Protein AF-A0A7V3BGQ1-F1 (afdb_monomer_lite)

Structure (mmCIF, N/CA/C/O backbone):
data_AF-A0A7V3BGQ1-F1
#
_entry.id   AF-A0A7V3BGQ1-F1
#
loop_
_atom_site.group_PDB
_atom_site.id
_atom_site.type_symbol
_atom_site.label_atom_id
_atom_site.label_alt_id
_atom_site.label_comp_id
_atom_site.label_asym_id
_atom_site.label_entity_id
_atom_site.label_seq_id
_atom_site.pdbx_PDB_ins_code
_atom_site.Cartn_x
_atom_site.Cartn_y
_atom_site.Cartn_z
_atom_site.occupancy
_atom_site.B_iso_or_equiv
_atom_site.auth_seq_id
_atom_site.auth_comp_id
_atom_site.auth_asym_id
_atom_site.auth_atom_id
_atom_site.pdbx_PDB_model_num
ATOM 1 N N . MET A 1 1 ? -27.292 14.056 15.183 1.00 64.62 1 MET A N 1
ATOM 2 C CA . MET A 1 1 ? -25.896 14.485 14.924 1.00 64.62 1 MET A CA 1
ATOM 3 C C . MET A 1 1 ? -25.917 15.683 13.982 1.00 64.62 1 MET A C 1
ATOM 5 O O . MET A 1 1 ? -26.607 15.607 12.972 1.00 64.62 1 MET A O 1
ATOM 9 N N . ARG A 1 2 ? -25.240 16.796 14.308 1.00 82.31 2 ARG A N 1
ATOM 10 C CA . ARG A 1 2 ? -25.144 17.957 13.398 1.00 82.31 2 ARG A CA 1
ATOM 11 C C . ARG A 1 2 ? -24.246 17.603 12.208 1.00 82.31 2 ARG A C 1
ATOM 13 O O . ARG A 1 2 ? -23.202 16.988 12.407 1.00 82.31 2 ARG A O 1
ATOM 20 N N . ARG A 1 3 ? -24.653 17.975 10.988 1.00 87.06 3 ARG A N 1
ATOM 21 C CA . ARG A 1 3 ? -23.805 17.827 9.794 1.00 87.06 3 ARG A CA 1
ATOM 22 C C . ARG A 1 3 ? -22.601 18.773 9.908 1.00 87.06 3 ARG A C 1
ATOM 24 O O . ARG A 1 3 ? -22.791 19.904 10.361 1.00 87.06 3 ARG A O 1
ATOM 31 N N . PRO A 1 4 ? -21.389 18.336 9.527 1.00 86.06 4 PRO A N 1
ATOM 32 C CA . PRO A 1 4 ? -20.223 19.208 9.540 1.00 86.06 4 PRO A CA 1
ATOM 33 C C . PRO A 1 4 ? -20.407 20.355 8.542 1.00 86.06 4 PRO A C 1
ATOM 35 O O . PRO A 1 4 ? -20.991 20.184 7.472 1.00 86.06 4 PRO A O 1
ATOM 38 N N . THR A 1 5 ? -19.907 21.535 8.896 1.00 94.88 5 THR A N 1
ATOM 39 C CA . THR A 1 5 ? -19.875 22.692 7.995 1.00 94.88 5 THR A CA 1
ATOM 40 C C . THR A 1 5 ? -18.768 22.528 6.953 1.00 94.88 5 THR A C 1
ATOM 42 O O . THR A 1 5 ? -17.781 21.833 7.191 1.00 94.88 5 THR A O 1
ATOM 45 N N . TRP A 1 6 ? -18.875 23.216 5.812 1.00 91.94 6 TRP A N 1
ATOM 46 C CA . TRP A 1 6 ? -17.831 23.204 4.777 1.00 91.94 6 TRP A CA 1
ATOM 47 C C . TRP A 1 6 ? -16.443 23.564 5.329 1.00 91.94 6 TRP A C 1
ATOM 49 O O . TRP A 1 6 ? -15.466 22.874 5.056 1.00 91.94 6 TRP A O 1
ATOM 59 N N . LYS A 1 7 ? -16.369 24.585 6.195 1.00 92.19 7 LYS A N 1
ATOM 60 C CA . LYS A 1 7 ? -15.123 24.990 6.865 1.00 92.19 7 LYS A CA 1
ATOM 61 C C . LYS A 1 7 ? -14.509 23.847 7.677 1.00 92.19 7 LYS A C 1
ATOM 63 O O . LYS A 1 7 ? -13.302 23.645 7.624 1.00 92.19 7 LYS A O 1
ATOM 68 N N . GLN A 1 8 ? -15.334 23.085 8.397 1.00 89.44 8 GLN A N 1
ATOM 69 C CA . GLN A 1 8 ? -14.874 21.927 9.169 1.00 89.44 8 GLN A CA 1
ATOM 70 C C . GLN A 1 8 ? -14.361 20.806 8.262 1.00 89.44 8 GLN A C 1
ATOM 72 O O . GLN A 1 8 ? -13.340 20.198 8.578 1.00 89.44 8 GLN A O 1
ATOM 77 N N . ILE A 1 9 ? -15.032 20.549 7.134 1.00 85.06 9 ILE A N 1
ATOM 78 C CA . ILE A 1 9 ? -14.599 19.544 6.152 1.00 85.06 9 ILE A CA 1
ATOM 79 C C . ILE A 1 9 ? -13.232 19.926 5.580 1.00 85.06 9 ILE A C 1
ATOM 81 O O . ILE A 1 9 ? -12.301 19.128 5.654 1.00 85.06 9 ILE A O 1
ATOM 85 N N . VAL A 1 10 ? -13.090 21.158 5.083 1.00 90.06 10 VAL A N 1
ATOM 86 C CA . VAL A 1 10 ? -11.833 21.657 4.504 1.00 90.06 10 VAL A CA 1
ATOM 87 C C . VAL A 1 10 ? -10.698 21.601 5.523 1.00 90.06 10 VAL A C 1
ATOM 89 O O . VAL A 1 10 ? -9.634 21.074 5.212 1.00 90.06 10 VAL A O 1
ATOM 92 N N . LEU A 1 11 ? -10.929 22.074 6.752 1.00 91.00 11 LEU A N 1
ATOM 93 C CA . LEU A 1 11 ? -9.916 22.035 7.807 1.00 91.00 11 LEU A CA 1
ATOM 94 C C . LEU A 1 11 ? -9.496 20.597 8.136 1.00 91.00 11 LEU A C 1
ATOM 96 O O . LEU A 1 11 ? -8.308 20.322 8.255 1.00 91.00 11 LEU A O 1
ATOM 100 N N . THR A 1 12 ? -10.453 19.671 8.219 1.00 84.19 12 THR A N 1
ATOM 101 C CA . THR A 1 12 ? -10.162 18.256 8.494 1.00 84.19 12 THR A CA 1
ATOM 102 C C . THR A 1 12 ? -9.307 17.640 7.390 1.00 84.19 12 THR A C 1
ATOM 104 O O . THR A 1 12 ? -8.312 16.984 7.687 1.00 84.19 12 THR A O 1
ATOM 107 N N . LEU A 1 13 ? -9.663 17.870 6.122 1.00 85.50 13 LEU A N 1
ATOM 108 C CA . LEU A 1 13 ? -8.897 17.366 4.980 1.00 85.50 13 LEU A CA 1
ATOM 109 C C . LEU A 1 13 ? -7.487 17.965 4.942 1.00 85.50 13 LEU A C 1
ATOM 111 O O . LEU A 1 13 ? -6.521 17.228 4.759 1.00 85.50 13 LEU A O 1
ATOM 115 N N . ALA A 1 14 ? -7.358 19.271 5.187 1.00 89.38 14 ALA A N 1
ATOM 116 C CA . ALA A 1 14 ? -6.067 19.948 5.246 1.00 89.38 14 ALA A CA 1
ATOM 117 C C . ALA A 1 14 ? -5.183 19.394 6.373 1.00 89.38 14 ALA A C 1
ATOM 119 O O . ALA A 1 14 ? -4.006 19.120 6.151 1.00 89.38 14 ALA A O 1
ATOM 120 N N . SER A 1 15 ? -5.744 19.167 7.565 1.00 87.44 15 SER A N 1
ATOM 121 C CA . SER A 1 15 ? -5.011 18.566 8.683 1.00 87.44 15 SER A CA 1
ATOM 122 C C . SER A 1 15 ? -4.587 17.128 8.389 1.00 87.44 15 SER A C 1
ATOM 124 O O . SER A 1 15 ? -3.438 16.778 8.641 1.00 87.44 15 SER A O 1
ATOM 126 N N . VAL A 1 16 ? -5.474 16.301 7.824 1.00 88.62 16 VAL A N 1
ATOM 127 C CA . VAL A 1 16 ? -5.157 14.919 7.419 1.00 88.62 16 VAL A CA 1
ATOM 128 C C . VAL A 1 16 ? -4.013 14.900 6.411 1.00 88.62 16 VAL A C 1
ATOM 130 O O . VAL A 1 16 ? -3.054 14.152 6.586 1.00 88.62 16 VAL A O 1
ATOM 133 N N . PHE A 1 17 ? -4.084 15.756 5.394 1.00 89.31 17 PHE A N 1
ATOM 134 C CA . PHE A 1 17 ? -3.049 15.850 4.376 1.00 89.31 17 PHE A CA 1
ATOM 135 C C . PHE A 1 17 ? -1.714 16.341 4.952 1.00 89.31 17 PHE A C 1
ATOM 137 O O . PHE A 1 17 ? -0.679 15.739 4.685 1.00 89.31 17 PHE A O 1
ATOM 144 N N . ALA A 1 18 ? -1.727 17.372 5.802 1.00 92.06 18 ALA A N 1
ATOM 145 C CA . ALA A 1 18 ? -0.521 17.868 6.464 1.00 92.06 18 ALA A CA 1
ATOM 146 C C . ALA A 1 18 ? 0.143 16.792 7.340 1.00 92.06 18 ALA A C 1
ATOM 148 O O . ALA A 1 18 ? 1.357 16.610 7.281 1.00 92.06 18 ALA A O 1
ATOM 149 N N . ILE A 1 19 ? -0.649 16.033 8.106 1.00 91.00 19 ILE A N 1
ATOM 150 C CA . ILE A 1 19 ? -0.152 14.896 8.893 1.00 91.00 19 ILE A CA 1
ATOM 151 C C . ILE A 1 19 ? 0.472 13.843 7.972 1.00 91.00 19 ILE A C 1
ATOM 153 O O . ILE A 1 19 ? 1.576 13.377 8.246 1.00 91.00 19 ILE A O 1
ATOM 157 N N . ALA A 1 20 ? -0.198 13.492 6.871 1.00 91.00 20 ALA A N 1
ATOM 158 C CA . ALA A 1 20 ? 0.319 12.521 5.915 1.00 91.00 20 ALA A CA 1
ATOM 159 C C . ALA A 1 20 ? 1.654 12.975 5.302 1.00 91.00 20 ALA A C 1
ATOM 161 O O . ALA A 1 20 ? 2.576 12.170 5.219 1.00 91.00 20 ALA A O 1
ATOM 162 N N . LEU A 1 21 ? 1.798 14.259 4.954 1.00 92.00 21 LEU A N 1
ATOM 163 C CA . LEU A 1 21 ? 3.055 14.825 4.456 1.00 92.00 21 LEU A CA 1
ATOM 164 C C . LEU A 1 21 ? 4.187 14.740 5.486 1.00 92.00 21 LEU A C 1
ATOM 166 O O . LEU A 1 21 ? 5.292 14.325 5.139 1.00 92.00 21 LEU A O 1
ATOM 170 N N . LEU A 1 22 ? 3.921 15.100 6.745 1.00 94.00 22 LEU A N 1
ATOM 171 C CA . LEU A 1 22 ? 4.922 15.033 7.815 1.00 94.00 22 LEU A CA 1
ATOM 172 C C . LEU A 1 22 ? 5.367 13.591 8.082 1.00 94.00 22 LEU A C 1
ATOM 174 O O . LEU A 1 22 ? 6.562 13.325 8.204 1.00 94.00 22 LEU A O 1
ATOM 178 N N . LEU A 1 23 ? 4.418 12.651 8.129 1.00 88.88 23 LEU A N 1
ATOM 179 C CA . LEU A 1 23 ? 4.714 11.226 8.275 1.00 88.88 23 LEU A CA 1
ATOM 180 C C . LEU A 1 23 ? 5.509 10.696 7.085 1.00 88.88 23 LEU A C 1
ATOM 182 O O . LEU A 1 23 ? 6.484 9.976 7.277 1.00 88.88 23 LEU A O 1
ATOM 186 N N . ASN A 1 24 ? 5.121 11.078 5.869 1.00 92.75 24 ASN A N 1
ATOM 187 C CA . ASN A 1 24 ? 5.818 10.686 4.656 1.00 92.75 24 ASN A CA 1
ATOM 188 C C . ASN A 1 24 ? 7.274 11.150 4.689 1.00 92.75 24 ASN A C 1
ATOM 190 O O . ASN A 1 24 ? 8.185 10.355 4.485 1.00 92.75 24 ASN A O 1
ATOM 194 N N . TRP A 1 25 ? 7.496 12.421 5.027 1.00 92.94 25 TRP A N 1
ATOM 195 C CA . TRP A 1 25 ? 8.833 12.983 5.173 1.00 92.94 25 TRP A CA 1
ATOM 196 C C . TRP A 1 25 ? 9.663 12.231 6.224 1.00 92.94 25 TRP A C 1
ATOM 198 O O . TRP A 1 25 ? 10.798 11.848 5.944 1.00 92.94 25 TRP A O 1
ATOM 208 N N . ALA A 1 26 ? 9.085 11.946 7.395 1.00 91.25 26 ALA A N 1
ATOM 209 C CA . ALA A 1 26 ? 9.763 11.198 8.453 1.00 91.25 26 ALA A CA 1
ATOM 210 C C . ALA A 1 26 ? 10.129 9.766 8.024 1.00 91.25 26 ALA A C 1
ATOM 212 O O . ALA A 1 26 ? 11.235 9.307 8.298 1.00 91.25 26 ALA A O 1
ATOM 213 N N . ILE A 1 27 ? 9.230 9.068 7.323 1.00 86.62 27 ILE A N 1
ATOM 214 C CA . ILE A 1 27 ? 9.472 7.714 6.806 1.00 86.62 27 ILE A CA 1
ATOM 215 C C . ILE A 1 27 ? 10.575 7.732 5.745 1.00 86.62 27 ILE A C 1
ATOM 217 O O . ILE A 1 27 ? 11.516 6.947 5.823 1.00 86.62 27 ILE A O 1
ATOM 221 N N . LEU A 1 28 ? 10.507 8.645 4.775 1.00 88.88 28 LEU A N 1
ATOM 222 C CA . LEU A 1 28 ? 11.537 8.762 3.741 1.00 88.88 28 LEU A CA 1
ATOM 223 C C . LEU A 1 28 ? 12.912 9.048 4.352 1.00 88.88 28 LEU A C 1
ATOM 225 O O . LEU A 1 28 ? 13.892 8.420 3.954 1.00 88.88 28 LEU A O 1
ATOM 229 N N . ALA A 1 29 ? 12.973 9.932 5.353 1.00 90.06 29 ALA A N 1
ATOM 230 C CA . ALA A 1 29 ? 14.196 10.214 6.097 1.00 90.06 29 ALA A CA 1
ATOM 231 C C . ALA A 1 29 ? 14.714 8.972 6.842 1.00 90.06 29 ALA A C 1
ATOM 233 O O . ALA A 1 29 ? 15.898 8.655 6.736 1.00 90.06 29 ALA A O 1
ATOM 234 N N . LEU A 1 30 ? 13.833 8.235 7.531 1.00 88.44 30 LEU A N 1
ATOM 235 C CA . LEU A 1 30 ? 14.174 7.007 8.259 1.00 88.44 30 LEU A CA 1
ATOM 236 C C . LEU A 1 30 ? 14.793 5.934 7.348 1.00 88.44 30 LEU A C 1
ATOM 238 O O . LEU A 1 30 ? 15.720 5.244 7.760 1.00 88.44 30 LEU A O 1
ATOM 242 N N . PHE A 1 31 ? 14.305 5.810 6.112 1.00 87.19 31 PHE A N 1
ATOM 243 C CA . PHE A 1 31 ? 14.783 4.824 5.135 1.00 87.19 31 PHE A CA 1
ATOM 244 C C . PHE A 1 31 ? 15.798 5.382 4.124 1.00 87.19 31 PHE A C 1
ATOM 246 O O . PHE A 1 31 ? 16.154 4.691 3.168 1.00 87.19 31 PHE A O 1
ATOM 253 N N . GLY A 1 32 ? 16.255 6.628 4.297 1.00 89.25 32 GLY A N 1
ATOM 254 C CA . GLY A 1 32 ? 17.221 7.273 3.402 1.00 89.25 32 GLY A CA 1
ATOM 255 C C . GLY A 1 32 ? 16.746 7.432 1.949 1.00 89.25 32 GLY A C 1
ATOM 256 O O . GLY A 1 32 ? 17.576 7.541 1.045 1.00 89.25 32 GLY A O 1
ATOM 257 N N . GLN A 1 33 ? 15.433 7.433 1.701 1.00 86.31 33 GLN A N 1
ATOM 258 C CA . GLN A 1 33 ? 14.855 7.543 0.360 1.00 86.31 33 GLN A CA 1
ATOM 259 C C . GLN A 1 33 ? 14.788 8.998 -0.103 1.00 86.31 33 GLN A C 1
ATOM 261 O O . GLN A 1 33 ? 14.303 9.871 0.613 1.00 86.31 33 GLN A O 1
ATOM 266 N N . LYS A 1 34 ? 15.242 9.252 -1.334 1.00 87.56 34 LYS A N 1
ATOM 267 C CA . LYS A 1 34 ? 15.299 10.606 -1.920 1.00 87.56 34 LYS A CA 1
ATOM 268 C C . LYS A 1 34 ? 14.520 10.759 -3.228 1.00 87.56 34 LYS A C 1
ATOM 270 O O . LYS A 1 34 ? 14.471 11.854 -3.774 1.00 87.56 34 LYS A O 1
ATOM 275 N N . SER A 1 35 ? 13.944 9.676 -3.751 1.00 89.94 35 SER A N 1
ATOM 276 C CA . SER A 1 35 ? 13.204 9.706 -5.017 1.00 89.94 35 SER A CA 1
ATOM 277 C C . SER A 1 35 ? 11.826 10.352 -4.837 1.00 89.94 35 SER A C 1
ATOM 279 O O . SER A 1 35 ? 11.112 10.052 -3.876 1.00 89.94 35 SER A O 1
ATOM 281 N N . ALA A 1 36 ? 11.452 11.220 -5.781 1.00 90.81 36 ALA A N 1
ATOM 282 C CA . ALA A 1 36 ? 10.119 11.811 -5.840 1.00 90.81 36 ALA A CA 1
ATOM 283 C C . ALA A 1 36 ? 9.043 10.732 -6.040 1.00 90.81 36 ALA A C 1
ATOM 285 O O . ALA A 1 36 ? 8.047 10.739 -5.321 1.00 90.81 36 ALA A O 1
ATOM 286 N N . ASP A 1 37 ? 9.289 9.750 -6.913 1.00 90.19 37 ASP A N 1
ATOM 287 C CA . ASP A 1 37 ? 8.368 8.629 -7.138 1.00 90.19 37 ASP A CA 1
ATOM 288 C C . ASP A 1 37 ? 8.139 7.855 -5.844 1.00 90.19 37 ASP A C 1
ATOM 290 O O . ASP A 1 37 ? 7.000 7.583 -5.464 1.00 90.19 37 ASP A O 1
ATOM 294 N N . ARG A 1 38 ? 9.214 7.582 -5.095 1.00 91.06 38 ARG A N 1
ATOM 295 C CA . ARG A 1 38 ? 9.113 6.934 -3.781 1.00 91.06 38 ARG A CA 1
ATOM 296 C C . ARG A 1 38 ? 8.249 7.730 -2.822 1.00 91.06 38 ARG A C 1
ATOM 298 O O . ARG A 1 38 ? 7.398 7.141 -2.165 1.00 91.06 38 ARG A O 1
ATOM 305 N N . ALA A 1 39 ? 8.452 9.044 -2.768 1.00 93.25 39 ALA A N 1
ATOM 306 C CA . ALA A 1 39 ? 7.681 9.925 -1.906 1.00 93.25 39 ALA A CA 1
ATOM 307 C C . ALA A 1 39 ? 6.188 9.925 -2.249 1.00 93.25 39 ALA A C 1
ATOM 309 O O . ALA A 1 39 ? 5.360 9.990 -1.339 1.00 93.25 39 ALA A O 1
ATOM 310 N N . VAL A 1 40 ? 5.839 9.844 -3.534 1.00 95.12 40 VAL A N 1
ATOM 311 C CA . VAL A 1 40 ? 4.445 9.783 -3.982 1.00 95.12 40 VAL A CA 1
ATOM 312 C C . VAL A 1 40 ? 3.806 8.451 -3.593 1.00 95.12 40 VAL A C 1
ATOM 314 O O . VAL A 1 40 ? 2.742 8.456 -2.975 1.00 95.12 40 VAL A O 1
ATOM 317 N N . HIS A 1 41 ? 4.473 7.324 -3.854 1.00 95.44 41 HIS A N 1
ATOM 318 C CA . HIS A 1 41 ? 3.959 5.996 -3.504 1.00 95.44 41 HIS A CA 1
ATOM 319 C C . HIS A 1 41 ? 3.728 5.849 -1.996 1.00 95.44 41 HIS A C 1
ATOM 321 O O . HIS A 1 41 ? 2.664 5.396 -1.568 1.00 95.44 41 HIS A O 1
ATOM 327 N N . SER A 1 42 ? 4.683 6.283 -1.168 1.00 95.19 42 SER A N 1
ATOM 328 C CA . SER A 1 42 ? 4.529 6.222 0.286 1.00 95.19 42 SER A CA 1
ATOM 329 C C . SER A 1 42 ? 3.445 7.176 0.798 1.00 95.19 42 SER A C 1
ATOM 331 O O . SER A 1 42 ? 2.674 6.794 1.679 1.00 95.19 42 SER A O 1
ATOM 333 N N . LEU A 1 43 ? 3.303 8.372 0.213 1.00 96.44 43 LEU A N 1
ATOM 334 C CA . LEU A 1 43 ? 2.209 9.289 0.549 1.00 96.44 43 LEU A CA 1
ATOM 335 C C . LEU A 1 43 ? 0.841 8.682 0.217 1.00 96.44 43 LEU A C 1
ATOM 337 O O . LEU A 1 43 ? -0.072 8.754 1.043 1.00 96.44 43 LEU A O 1
ATOM 341 N N . MET A 1 44 ? 0.704 8.057 -0.956 1.00 96.88 44 MET A N 1
ATOM 342 C CA . MET A 1 44 ? -0.525 7.365 -1.350 1.00 96.88 44 MET A CA 1
ATOM 343 C C . MET A 1 44 ? -0.855 6.227 -0.387 1.00 96.88 44 MET A C 1
ATOM 345 O O . MET A 1 44 ? -1.996 6.135 0.067 1.00 96.88 44 MET A O 1
ATOM 349 N N . GLY A 1 45 ? 0.140 5.432 0.015 1.00 97.38 45 GLY A N 1
ATOM 350 C CA . GLY A 1 45 ? -0.032 4.399 1.035 1.00 97.38 45 GLY A CA 1
ATOM 351 C C . GLY A 1 45 ? -0.541 4.952 2.366 1.00 97.38 45 GLY A C 1
ATOM 352 O O . GLY A 1 45 ? -1.509 4.429 2.917 1.00 97.38 45 GLY A O 1
ATOM 353 N N . ILE A 1 46 ? 0.036 6.053 2.861 1.00 97.12 46 ILE A N 1
ATOM 354 C CA . ILE A 1 46 ? -0.395 6.692 4.118 1.00 97.12 46 ILE A CA 1
ATOM 355 C C . ILE A 1 46 ? -1.839 7.189 4.015 1.00 97.12 46 ILE A C 1
ATOM 357 O O . ILE A 1 46 ? -2.654 6.883 4.889 1.00 97.12 46 ILE A O 1
ATOM 361 N N . LEU A 1 47 ? -2.179 7.927 2.954 1.00 96.88 47 LEU A N 1
ATOM 362 C CA . LEU A 1 47 ? -3.535 8.449 2.747 1.00 96.88 47 LEU A CA 1
ATOM 363 C C . LEU A 1 47 ? -4.559 7.313 2.650 1.00 96.88 47 LEU A C 1
ATOM 365 O O . LEU A 1 47 ? -5.622 7.368 3.275 1.00 96.88 47 LEU A O 1
ATOM 369 N N . MET A 1 48 ? -4.217 6.255 1.917 1.00 96.94 48 MET A N 1
ATOM 370 C CA . MET A 1 48 ? -5.070 5.088 1.753 1.00 96.94 48 MET A CA 1
ATOM 371 C C . MET A 1 48 ? -5.226 4.304 3.059 1.00 96.94 48 MET A C 1
ATOM 373 O O . MET A 1 48 ? -6.335 3.876 3.372 1.00 96.94 48 MET A O 1
ATOM 377 N N . LEU A 1 49 ? -4.176 4.192 3.880 1.00 96.69 49 LEU A N 1
ATOM 378 C CA . LEU A 1 49 ? -4.243 3.582 5.211 1.00 96.69 49 LEU A CA 1
ATOM 379 C C . LEU A 1 49 ? -5.129 4.385 6.165 1.00 96.69 49 LEU A C 1
ATOM 381 O O . LEU A 1 49 ? -5.959 3.804 6.867 1.00 96.69 49 LEU A O 1
ATOM 385 N N . MET A 1 50 ? -5.007 5.715 6.169 1.00 94.88 50 MET A N 1
ATOM 386 C CA . MET A 1 50 ? -5.884 6.585 6.959 1.00 94.88 50 MET A CA 1
ATOM 387 C C . MET A 1 50 ? -7.352 6.400 6.553 1.00 94.88 50 MET A C 1
ATOM 389 O O . MET A 1 50 ? -8.211 6.218 7.420 1.00 94.88 50 MET A O 1
ATOM 393 N N . GLY A 1 51 ? -7.638 6.378 5.246 1.00 93.56 51 GLY A N 1
ATOM 394 C CA . GLY A 1 51 ? -8.977 6.112 4.716 1.00 93.56 51 GLY A CA 1
ATOM 395 C C . GLY A 1 51 ? -9.492 4.719 5.084 1.00 93.56 51 GLY A C 1
ATOM 396 O O . GLY A 1 51 ? -10.614 4.575 5.569 1.00 93.56 51 GLY A O 1
ATOM 397 N N . TYR A 1 52 ? -8.652 3.697 4.939 1.00 93.56 52 TYR A N 1
ATOM 398 C CA . TYR A 1 52 ? -8.983 2.315 5.273 1.00 93.56 52 TYR A CA 1
ATOM 399 C C . TYR A 1 52 ? -9.355 2.157 6.755 1.00 93.56 52 TYR A C 1
ATOM 401 O O . TYR A 1 52 ? -10.389 1.578 7.091 1.00 93.56 52 TYR A O 1
ATOM 409 N N . ILE A 1 53 ? -8.563 2.731 7.663 1.00 91.31 53 ILE A N 1
ATOM 410 C CA . ILE A 1 53 ? -8.839 2.686 9.106 1.00 91.31 53 ILE A CA 1
ATOM 411 C C . ILE A 1 53 ? -10.118 3.448 9.449 1.00 91.31 53 ILE A C 1
ATOM 413 O O . ILE A 1 53 ? -10.924 2.976 10.260 1.00 91.31 53 ILE A O 1
ATOM 417 N N . TYR A 1 54 ? -10.320 4.613 8.829 1.00 89.50 54 TYR A N 1
ATOM 418 C CA . TYR A 1 54 ? -11.519 5.419 9.025 1.00 89.50 54 TYR A CA 1
ATOM 419 C C . TYR A 1 54 ? -12.795 4.648 8.660 1.00 89.50 54 TYR A C 1
ATOM 421 O O . TYR A 1 54 ? -13.765 4.691 9.421 1.00 89.50 54 TYR A O 1
ATOM 429 N N . LEU A 1 55 ? -12.776 3.920 7.539 1.00 88.88 55 LEU A N 1
ATOM 430 C CA . LEU A 1 55 ? -13.931 3.180 7.029 1.00 88.88 55 LEU A CA 1
ATOM 431 C C . LEU A 1 55 ? -14.163 1.846 7.751 1.00 88.88 55 LEU A C 1
ATOM 433 O O . LEU A 1 55 ? -15.311 1.503 8.037 1.00 88.88 55 LEU A O 1
ATOM 437 N N . PHE A 1 56 ? -13.099 1.097 8.052 1.00 83.25 56 PHE A N 1
ATOM 438 C CA . PHE A 1 56 ? -13.222 -0.323 8.400 1.00 83.25 56 PHE A CA 1
ATOM 439 C C . PHE A 1 56 ? -12.778 -0.661 9.828 1.00 83.25 56 PHE A C 1
ATOM 441 O O . PHE A 1 56 ? -13.431 -1.449 10.508 1.00 83.25 56 PHE A O 1
ATOM 448 N N . VAL A 1 57 ? -11.718 -0.031 10.339 1.00 74.69 57 VAL A N 1
ATOM 449 C CA . VAL A 1 57 ? -11.149 -0.376 11.659 1.00 74.69 57 VAL A CA 1
ATOM 450 C C . VAL A 1 57 ? -11.955 0.220 12.810 1.00 74.69 57 VAL A C 1
ATOM 452 O O . VAL A 1 57 ? -12.077 -0.411 13.860 1.00 74.69 57 VAL A O 1
ATOM 455 N N . ARG A 1 58 ? -12.595 1.382 12.604 1.00 64.56 58 ARG A N 1
ATOM 456 C CA . ARG A 1 58 ? -13.449 2.041 13.614 1.00 64.56 58 ARG A CA 1
ATOM 457 C C . ARG A 1 58 ? -14.583 1.169 14.164 1.00 64.56 58 ARG A C 1
ATOM 459 O O . ARG A 1 58 ? -15.155 1.532 15.187 1.00 64.56 58 ARG A O 1
ATOM 466 N N . ARG A 1 59 ? -14.926 0.060 13.504 1.00 59.41 59 ARG A N 1
ATOM 467 C CA . ARG A 1 59 ? -16.028 -0.812 13.916 1.00 59.41 59 ARG A CA 1
ATOM 468 C C . ARG A 1 59 ? -15.602 -2.133 14.568 1.00 59.41 59 ARG A C 1
ATOM 470 O O . ARG A 1 59 ? -16.450 -2.709 15.237 1.00 59.41 59 ARG A O 1
ATOM 477 N N . GLN A 1 60 ? -14.384 -2.653 14.359 1.00 61.31 60 GLN A N 1
ATOM 478 C CA . GLN A 1 60 ? -14.173 -4.112 14.516 1.00 61.31 60 GLN A CA 1
ATOM 479 C C . GLN A 1 60 ? -12.776 -4.600 14.956 1.00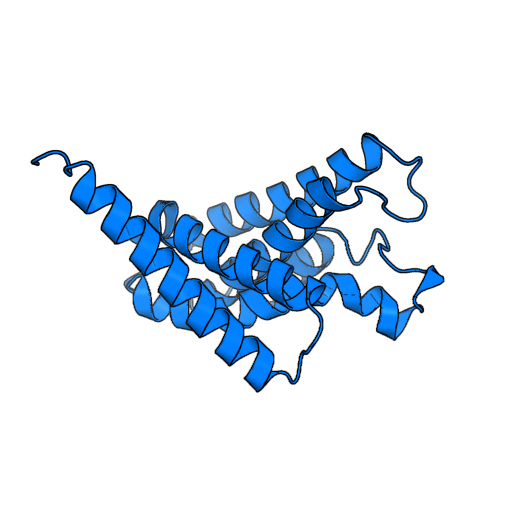 61.31 60 GLN A C 1
ATOM 481 O O . GLN A 1 60 ? -12.563 -5.806 15.052 1.00 61.31 60 GLN A O 1
ATOM 486 N N . ALA A 1 61 ? -11.812 -3.737 15.286 1.00 54.81 61 ALA A N 1
ATOM 487 C CA . ALA A 1 61 ? -10.466 -4.213 15.632 1.00 54.81 61 ALA A CA 1
ATOM 488 C C . ALA A 1 61 ? -10.327 -4.704 17.084 1.00 54.81 61 ALA A C 1
ATOM 490 O O . ALA A 1 61 ? -9.656 -4.048 17.859 1.00 54.81 61 ALA A O 1
ATOM 491 N N . GLY A 1 62 ? -10.923 -5.843 17.462 1.00 58.78 62 GLY A N 1
ATOM 492 C CA . GLY A 1 62 ? -10.496 -6.688 18.602 1.00 58.78 62 GLY A CA 1
ATOM 493 C C . GLY A 1 62 ? -10.044 -5.998 19.907 1.00 58.78 62 GLY A C 1
ATOM 494 O O . GLY A 1 62 ? -9.126 -6.491 20.553 1.00 58.78 62 GLY A O 1
ATOM 495 N N . GLY A 1 63 ? -10.623 -4.845 2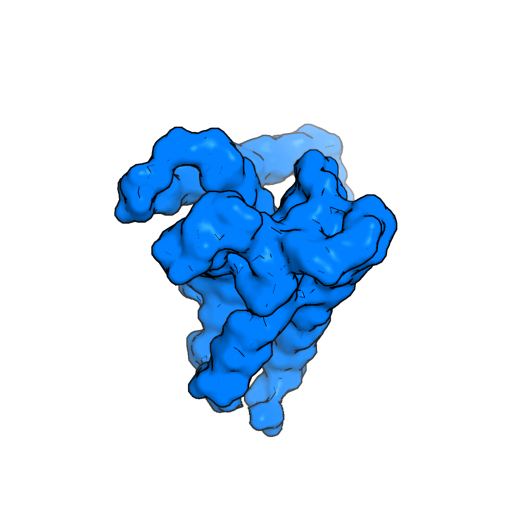0.266 1.00 71.44 63 GLY A N 1
ATOM 496 C CA . GLY A 1 63 ? -10.211 -4.003 21.402 1.00 71.44 63 GLY A CA 1
ATOM 497 C C . GLY A 1 63 ? -9.076 -2.989 21.143 1.00 71.44 63 GLY A C 1
ATOM 498 O O . GLY A 1 63 ? -8.888 -2.082 21.950 1.00 71.44 63 GLY A O 1
ATOM 499 N N . MET A 1 64 ? -8.345 -3.072 20.026 1.00 83.06 64 MET A N 1
ATOM 500 C CA . MET A 1 64 ? -7.317 -2.103 19.629 1.00 83.06 64 MET A CA 1
ATOM 501 C C . MET A 1 64 ? -7.947 -0.862 18.981 1.00 83.06 64 MET A C 1
ATOM 503 O O . MET A 1 64 ? -8.622 -0.936 17.956 1.00 83.06 64 MET A O 1
ATOM 507 N N . GLY A 1 65 ? -7.688 0.310 19.565 1.00 85.50 65 GLY A N 1
ATOM 508 C CA . GLY A 1 65 ? -8.135 1.586 19.007 1.00 85.50 65 GLY A CA 1
ATOM 509 C C . GLY A 1 65 ? -7.509 1.908 17.635 1.00 85.50 65 GLY A C 1
ATOM 510 O O . GLY A 1 65 ? -6.465 1.365 17.272 1.00 85.50 65 GLY A O 1
ATOM 511 N N . PRO A 1 66 ? -8.089 2.852 16.872 1.00 88.81 66 PRO A N 1
ATOM 512 C CA . PRO A 1 66 ? -7.621 3.187 15.524 1.00 88.81 66 PRO A CA 1
ATOM 513 C C . PRO A 1 66 ? -6.202 3.777 15.488 1.00 88.81 66 PRO A C 1
ATOM 515 O O . PRO A 1 66 ? -5.476 3.540 14.530 1.00 88.81 66 PRO A O 1
ATOM 518 N N . LEU A 1 67 ? -5.789 4.523 16.521 1.00 89.31 67 LEU A N 1
ATOM 519 C CA . LEU A 1 67 ? -4.448 5.116 16.606 1.00 89.31 67 LEU A CA 1
ATOM 520 C C . LEU A 1 67 ? -3.330 4.073 16.790 1.00 89.31 67 LEU A C 1
ATOM 522 O O . LEU A 1 67 ? -2.414 4.069 15.968 1.00 89.31 67 LEU A O 1
ATOM 526 N N . PRO A 1 68 ? -3.372 3.172 17.798 1.00 90.81 68 PRO A N 1
ATOM 527 C CA . PRO A 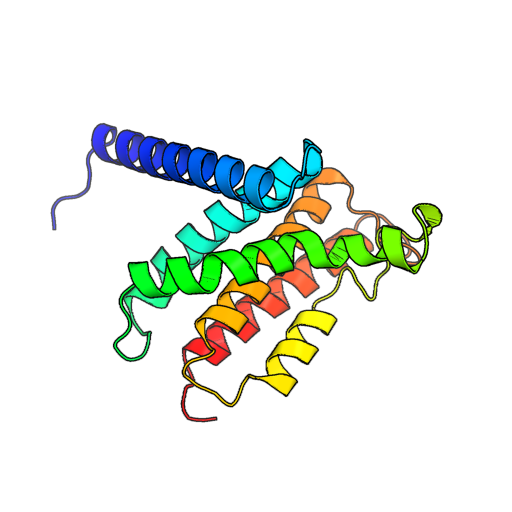1 68 ? -2.360 2.122 17.910 1.00 90.81 68 PRO A CA 1
ATOM 528 C C . PRO A 1 68 ? -2.378 1.185 16.698 1.00 90.81 68 PRO A C 1
ATOM 530 O O . PRO A 1 68 ? -1.315 0.779 16.236 1.00 90.81 68 PRO A O 1
ATOM 533 N N . PHE A 1 69 ? -3.555 0.914 16.119 1.00 92.44 69 PHE A N 1
ATOM 534 C CA . PHE A 1 69 ? -3.642 0.153 14.874 1.00 92.44 69 PHE A CA 1
ATOM 535 C C . PHE A 1 69 ? -2.899 0.853 13.729 1.00 92.44 69 PHE A C 1
ATOM 537 O O . PHE A 1 69 ? -2.089 0.223 13.055 1.00 92.44 69 PHE A O 1
ATOM 544 N N . PHE A 1 70 ? -3.135 2.155 13.529 1.00 93.75 70 PHE A N 1
ATOM 545 C CA . PHE A 1 70 ? -2.448 2.947 12.507 1.00 93.75 70 PHE A CA 1
ATOM 546 C C . PHE A 1 70 ? -0.932 2.924 12.697 1.00 93.75 70 PHE A C 1
ATOM 548 O O . PHE A 1 70 ? -0.213 2.628 11.748 1.00 93.75 70 PHE A O 1
ATOM 555 N N . ALA A 1 71 ? -0.450 3.170 13.917 1.00 92.75 71 ALA A N 1
ATOM 556 C CA . ALA A 1 71 ? 0.980 3.178 14.213 1.00 92.75 71 ALA A CA 1
ATOM 557 C C . ALA A 1 71 ? 1.650 1.833 13.876 1.00 92.75 71 ALA A C 1
ATOM 559 O O . ALA A 1 71 ? 2.710 1.812 13.254 1.00 92.75 71 ALA A O 1
ATOM 560 N N . LEU A 1 72 ? 1.005 0.714 14.224 1.00 94.19 72 LEU A N 1
ATOM 561 C CA . LEU A 1 72 ? 1.514 -0.629 13.929 1.00 94.19 72 LEU A CA 1
ATOM 562 C C . LEU A 1 72 ? 1.413 -0.999 12.442 1.00 94.19 72 LEU A C 1
ATOM 564 O O . LEU A 1 72 ? 2.256 -1.738 11.942 1.00 94.19 72 LEU A O 1
ATOM 568 N N . ALA A 1 73 ? 0.401 -0.496 11.735 1.00 96.06 73 ALA A N 1
ATOM 569 C CA . ALA A 1 73 ? 0.194 -0.753 10.311 1.00 96.06 73 ALA A CA 1
ATOM 570 C C . ALA A 1 73 ? 1.057 0.136 9.397 1.00 96.06 73 ALA A C 1
ATOM 572 O O . ALA A 1 73 ? 1.258 -0.206 8.232 1.00 96.06 73 ALA A O 1
ATOM 573 N N . LEU A 1 74 ? 1.594 1.250 9.906 1.00 96.06 74 LEU A N 1
ATOM 574 C CA . LEU A 1 74 ? 2.314 2.247 9.112 1.00 96.06 74 LEU A CA 1
ATOM 575 C C . LEU A 1 74 ? 3.610 1.707 8.490 1.00 96.06 74 LEU A C 1
ATOM 577 O O . LEU A 1 74 ? 3.819 1.862 7.289 1.00 96.06 74 LEU A O 1
ATOM 581 N N . ILE A 1 75 ? 4.464 1.046 9.279 1.00 93.81 75 ILE A N 1
ATOM 582 C CA . ILE A 1 75 ? 5.712 0.451 8.767 1.00 93.81 75 ILE A CA 1
ATOM 583 C C . ILE A 1 75 ? 5.411 -0.647 7.727 1.00 93.81 75 ILE A C 1
ATOM 585 O O . ILE A 1 75 ? 5.945 -0.572 6.623 1.00 93.81 75 ILE A O 1
ATOM 589 N N . PRO A 1 76 ? 4.528 -1.628 8.003 1.00 97.06 76 PRO A N 1
ATOM 590 C CA . PRO A 1 76 ? 4.083 -2.603 7.007 1.00 97.06 76 PRO A CA 1
ATOM 591 C C . PRO A 1 76 ? 3.539 -1.974 5.727 1.00 97.06 76 PRO A C 1
ATOM 593 O O . PRO A 1 76 ? 3.853 -2.443 4.638 1.00 97.06 76 PRO A O 1
ATOM 596 N N . CYS A 1 77 ? 2.753 -0.904 5.853 1.00 98.06 77 CYS A N 1
ATOM 597 C CA . CYS A 1 77 ? 2.235 -0.158 4.714 1.00 98.06 77 CYS A CA 1
ATOM 598 C C . CYS A 1 77 ? 3.365 0.417 3.873 1.00 98.06 77 CYS A C 1
ATOM 600 O O . CYS A 1 77 ? 3.391 0.202 2.666 1.00 98.06 77 CYS A O 1
ATOM 602 N N . TYR A 1 78 ? 4.342 1.068 4.497 1.00 96.31 78 TYR A N 1
ATOM 603 C CA . TYR A 1 78 ? 5.512 1.540 3.772 1.00 96.31 78 TYR A CA 1
ATOM 604 C C . TYR A 1 78 ? 6.253 0.395 3.062 1.00 96.31 78 TYR A C 1
ATOM 606 O O . TYR A 1 78 ? 6.555 0.505 1.876 1.00 96.31 78 TYR A O 1
ATOM 614 N N . LEU A 1 79 ? 6.465 -0.745 3.728 1.00 96.38 79 LEU A N 1
ATOM 615 C CA . LEU A 1 79 ? 7.075 -1.916 3.088 1.00 96.38 79 LEU A CA 1
ATOM 616 C C . LEU A 1 79 ? 6.265 -2.406 1.881 1.00 96.38 79 LEU A C 1
ATOM 618 O O . LEU A 1 79 ? 6.852 -2.726 0.852 1.00 96.38 79 LEU A O 1
ATOM 622 N N . GLY A 1 80 ? 4.932 -2.411 1.969 1.00 97.88 80 GLY A N 1
ATOM 623 C CA . GLY A 1 80 ? 4.047 -2.717 0.844 1.00 97.88 80 GLY A CA 1
ATOM 624 C C . GLY A 1 80 ? 4.226 -1.751 -0.330 1.00 97.88 80 GLY A C 1
ATOM 625 O O . GLY A 1 80 ? 4.227 -2.190 -1.473 1.00 97.88 80 GLY A O 1
ATOM 626 N N . THR A 1 81 ? 4.464 -0.461 -0.057 1.00 97.19 81 THR A N 1
ATOM 627 C CA . THR A 1 81 ? 4.741 0.543 -1.106 1.00 97.19 81 THR A CA 1
ATOM 628 C C . THR A 1 81 ? 6.121 0.421 -1.746 1.00 97.19 81 THR A C 1
ATOM 630 O O . THR A 1 81 ? 6.351 1.003 -2.801 1.00 97.19 81 THR A O 1
ATOM 633 N N . VAL A 1 82 ? 7.052 -0.299 -1.118 1.00 95.62 82 VAL A N 1
ATOM 634 C CA . VAL A 1 82 ? 8.429 -0.451 -1.611 1.00 95.62 82 VAL A CA 1
ATOM 635 C C . VAL A 1 82 ? 8.666 -1.811 -2.257 1.00 95.62 82 VAL A C 1
ATOM 637 O O . VAL A 1 82 ? 9.485 -1.923 -3.165 1.00 95.62 82 VAL A O 1
ATOM 640 N N . PHE A 1 83 ? 7.952 -2.838 -1.795 1.00 97.06 83 PHE A N 1
ATOM 641 C CA . PHE A 1 83 ? 8.165 -4.221 -2.199 1.00 97.06 83 PHE A CA 1
ATOM 642 C C . PHE A 1 83 ? 8.137 -4.460 -3.720 1.00 97.06 83 PHE A C 1
ATOM 644 O O . PHE A 1 83 ? 9.019 -5.186 -4.181 1.00 97.06 83 PHE A O 1
ATOM 651 N N . PRO A 1 84 ? 7.203 -3.888 -4.509 1.00 96.81 84 PRO A N 1
ATOM 652 C CA . PRO A 1 84 ? 7.162 -4.148 -5.951 1.00 96.81 84 PRO A CA 1
ATOM 653 C C . PRO A 1 84 ? 8.469 -3.795 -6.672 1.00 96.81 84 PRO A C 1
ATOM 655 O O . PRO A 1 84 ? 8.923 -4.543 -7.532 1.00 96.81 84 PRO A O 1
ATOM 658 N N . ASP A 1 85 ? 9.156 -2.748 -6.221 1.00 94.88 85 ASP A N 1
ATOM 659 C CA . ASP A 1 85 ? 10.414 -2.276 -6.812 1.00 94.88 85 ASP A CA 1
ATOM 660 C C . ASP A 1 85 ? 11.647 -3.091 -6.396 1.00 94.88 85 ASP A C 1
ATOM 662 O O . ASP A 1 85 ? 12.773 -2.782 -6.799 1.00 94.88 85 ASP A O 1
ATOM 666 N N . LEU A 1 86 ? 11.478 -4.133 -5.573 1.00 94.88 86 LEU A N 1
ATOM 667 C CA . LEU A 1 86 ? 12.554 -5.096 -5.333 1.00 94.88 86 LEU A CA 1
ATOM 668 C C . LEU A 1 86 ? 12.943 -5.831 -6.619 1.00 94.88 86 LEU A C 1
ATOM 670 O O . LEU A 1 86 ? 14.065 -6.329 -6.702 1.00 94.88 86 LEU A O 1
ATOM 674 N N . ASP A 1 87 ? 12.073 -5.857 -7.632 1.00 94.88 87 ASP A N 1
ATOM 675 C CA . ASP A 1 87 ? 12.415 -6.377 -8.952 1.00 94.88 87 ASP A CA 1
ATOM 676 C C . ASP A 1 87 ? 13.607 -5.647 -9.589 1.00 94.88 87 ASP A C 1
ATOM 678 O O . ASP A 1 87 ? 14.477 -6.301 -10.157 1.00 94.88 87 ASP A O 1
ATOM 682 N N . ILE A 1 88 ? 13.742 -4.330 -9.408 1.00 92.88 88 ILE A N 1
ATOM 683 C CA . ILE A 1 88 ? 14.898 -3.563 -9.894 1.00 92.88 88 ILE A CA 1
ATOM 684 C C . ILE A 1 88 ? 16.184 -4.075 -9.247 1.00 92.88 88 ILE A C 1
ATOM 686 O O . ILE A 1 88 ? 17.186 -4.290 -9.932 1.00 92.88 88 ILE A O 1
ATOM 690 N N . ALA A 1 89 ? 16.163 -4.258 -7.926 1.00 93.19 89 ALA A N 1
ATOM 691 C CA . ALA A 1 89 ? 17.334 -4.680 -7.168 1.00 93.19 89 ALA A CA 1
ATOM 692 C C . ALA A 1 89 ? 17.714 -6.141 -7.457 1.00 93.19 89 ALA A C 1
ATOM 694 O O . ALA A 1 89 ? 18.898 -6.461 -7.529 1.00 93.19 89 ALA A O 1
ATOM 695 N N . LEU A 1 90 ? 16.721 -7.020 -7.622 1.00 95.56 90 LEU A N 1
ATOM 696 C CA . LEU A 1 90 ? 16.926 -8.463 -7.764 1.00 95.56 90 LEU A CA 1
ATOM 697 C C . LEU A 1 90 ? 17.106 -8.913 -9.218 1.00 95.56 90 LEU A C 1
ATOM 699 O O . LEU A 1 90 ? 17.828 -9.874 -9.470 1.00 95.56 90 LEU A O 1
ATOM 703 N N . LEU A 1 91 ? 16.449 -8.245 -10.167 1.00 95.44 91 LEU A N 1
ATOM 704 C CA . LEU A 1 91 ? 16.360 -8.662 -11.570 1.00 95.44 91 LEU A CA 1
ATOM 705 C C . LEU A 1 91 ? 16.889 -7.616 -12.562 1.00 95.44 91 LEU A C 1
ATOM 707 O O . LEU A 1 91 ? 16.972 -7.914 -13.754 1.00 95.44 91 LEU A O 1
ATOM 711 N N . SER A 1 92 ? 17.297 -6.431 -12.090 1.00 93.44 92 SER A N 1
ATOM 712 C CA . SER A 1 92 ? 17.684 -5.229 -12.852 1.00 93.44 92 SER A CA 1
ATOM 713 C C . SER A 1 92 ? 16.528 -4.319 -13.280 1.00 93.44 92 SER A C 1
ATOM 715 O O . SER A 1 92 ? 15.381 -4.731 -13.428 1.00 93.44 92 SER A O 1
ATOM 717 N N . ILE A 1 93 ? 16.869 -3.066 -13.601 1.00 91.44 93 ILE A N 1
ATOM 718 C CA . ILE A 1 93 ? 15.934 -2.049 -14.109 1.00 91.44 93 ILE A CA 1
ATOM 719 C C . ILE A 1 93 ? 15.185 -2.473 -15.383 1.00 91.44 93 ILE A C 1
ATOM 721 O O . ILE A 1 93 ? 14.077 -2.012 -15.637 1.00 91.44 93 ILE A O 1
ATOM 725 N N . ARG A 1 94 ? 15.757 -3.375 -16.194 1.00 91.81 94 ARG A N 1
ATOM 726 C CA . ARG A 1 94 ? 15.100 -3.870 -17.418 1.00 91.81 94 ARG A CA 1
ATOM 727 C C . ARG A 1 94 ? 13.913 -4.781 -17.112 1.00 91.81 94 ARG A C 1
ATOM 729 O O . ARG A 1 94 ? 13.004 -4.879 -17.931 1.00 91.81 94 ARG A O 1
ATOM 736 N N . ALA A 1 95 ? 13.935 -5.426 -15.950 1.00 92.50 95 ALA A N 1
ATOM 737 C CA . ALA A 1 95 ? 12.874 -6.292 -15.458 1.00 92.50 95 ALA A CA 1
ATOM 738 C C . ALA A 1 95 ? 11.904 -5.560 -14.517 1.00 92.50 95 ALA A C 1
ATOM 740 O O . ALA A 1 95 ? 11.021 -6.202 -13.962 1.00 92.50 95 ALA A O 1
ATOM 741 N N . HIS A 1 96 ? 12.053 -4.242 -14.340 1.00 94.19 96 HIS A N 1
ATOM 742 C CA . HIS A 1 96 ? 11.143 -3.449 -13.521 1.00 94.19 96 HIS A CA 1
ATOM 743 C C . HIS A 1 96 ? 9.701 -3.575 -14.018 1.00 94.19 96 HIS A C 1
ATOM 745 O O . HIS A 1 96 ? 9.472 -3.551 -15.231 1.00 94.19 96 HIS A O 1
ATOM 751 N N . ARG A 1 97 ? 8.760 -3.675 -13.076 1.00 93.56 97 ARG A N 1
ATOM 752 C CA . ARG A 1 97 ? 7.348 -4.033 -13.271 1.00 93.56 97 ARG A CA 1
ATOM 753 C C . ARG A 1 97 ? 7.143 -5.484 -13.630 1.00 93.56 97 ARG A C 1
ATOM 755 O O . ARG A 1 97 ? 6.332 -5.844 -14.483 1.00 93.56 97 ARG A O 1
ATOM 762 N N . HIS A 1 98 ? 7.899 -6.332 -12.954 1.00 96.69 98 HIS A N 1
ATOM 763 C CA . HIS A 1 98 ? 7.798 -7.769 -13.086 1.00 96.69 98 HIS A CA 1
ATOM 764 C C . HIS A 1 98 ? 6.451 -8.265 -12.523 1.00 96.69 98 HIS A C 1
ATOM 766 O O . HIS A 1 98 ? 6.142 -7.954 -11.367 1.00 96.69 98 HIS A O 1
ATOM 772 N N . PRO A 1 99 ? 5.687 -9.116 -13.241 1.00 96.69 99 PRO A N 1
ATOM 773 C CA . PRO A 1 99 ? 4.362 -9.570 -12.807 1.00 96.69 99 PRO A CA 1
ATOM 774 C C . PRO A 1 99 ? 4.332 -10.159 -11.393 1.00 96.69 99 PRO A C 1
ATOM 776 O O . PRO A 1 99 ? 3.415 -9.885 -10.631 1.00 96.69 99 PRO A O 1
ATOM 779 N N . LEU A 1 100 ? 5.352 -10.937 -11.009 1.00 96.69 100 LEU A N 1
ATOM 780 C CA . LEU A 1 100 ? 5.439 -11.515 -9.658 1.00 96.69 100 LEU A CA 1
ATOM 781 C C . LEU A 1 100 ? 5.540 -10.463 -8.543 1.00 96.69 100 LEU A C 1
ATOM 783 O O . LEU A 1 100 ? 4.908 -10.630 -7.503 1.00 96.69 100 LEU A O 1
ATOM 787 N N . PHE A 1 101 ? 6.309 -9.394 -8.750 1.00 97.44 101 PHE A N 1
ATOM 788 C CA . PHE A 1 101 ? 6.496 -8.342 -7.747 1.00 97.44 101 PHE A CA 1
ATOM 789 C C . PHE A 1 101 ? 5.339 -7.340 -7.759 1.00 97.44 101 PHE A C 1
ATOM 791 O O . PHE A 1 101 ? 4.922 -6.865 -6.705 1.00 97.44 101 PHE A O 1
ATOM 798 N N . HIS A 1 102 ? 4.766 -7.100 -8.939 1.00 97.56 102 HIS A N 1
ATOM 799 C CA . HIS A 1 102 ? 3.603 -6.244 -9.154 1.00 97.56 102 HIS A CA 1
ATOM 800 C C . HIS A 1 102 ? 2.305 -7.068 -9.145 1.00 97.56 102 HIS A C 1
ATOM 802 O O . HIS A 1 102 ? 1.482 -7.014 -10.060 1.00 97.56 102 HIS A O 1
ATOM 808 N N . SER A 1 103 ? 2.139 -7.885 -8.103 1.00 98.06 103 SER A N 1
ATOM 809 C CA . SER A 1 103 ? 0.948 -8.708 -7.872 1.00 98.06 103 SER A CA 1
ATOM 810 C C . SER A 1 103 ? 0.651 -8.853 -6.382 1.00 98.06 103 SER A C 1
ATOM 812 O O . SER A 1 103 ? 1.457 -8.486 -5.532 1.00 98.06 103 SER A O 1
ATOM 814 N N . SER A 1 104 ? -0.488 -9.456 -6.044 1.00 98.44 104 SER A N 1
ATOM 815 C CA . SER A 1 104 ? -0.859 -9.777 -4.663 1.00 98.44 104 SER A CA 1
ATOM 816 C C . SER A 1 104 ? -0.114 -10.989 -4.088 1.00 98.44 104 SER A C 1
ATOM 818 O O . SER A 1 104 ? -0.430 -11.433 -2.983 1.00 98.44 104 SER A O 1
ATOM 820 N N . LEU A 1 105 ? 0.841 -11.578 -4.816 1.00 98.00 105 LEU A N 1
ATOM 821 C CA . LEU A 1 105 ? 1.501 -12.819 -4.407 1.00 98.00 105 LEU A CA 1
ATOM 822 C C . LEU A 1 105 ? 2.261 -12.668 -3.083 1.00 98.00 105 LEU A C 1
ATOM 824 O O . LEU A 1 105 ? 2.139 -13.515 -2.199 1.00 98.00 105 LEU A O 1
ATOM 828 N N . SER A 1 106 ? 2.999 -11.571 -2.911 1.00 97.69 106 SER A N 1
ATOM 829 C CA . SER A 1 106 ? 3.723 -11.292 -1.667 1.00 97.69 106 SER A CA 1
ATOM 830 C C . SER A 1 106 ? 2.786 -11.064 -0.482 1.00 97.69 106 SER A C 1
ATOM 832 O O . SER A 1 106 ? 3.084 -11.483 0.638 1.00 97.69 106 SER A O 1
ATOM 834 N N . PHE A 1 107 ? 1.614 -10.472 -0.727 1.00 98.06 107 PHE A N 1
ATOM 835 C CA . PHE A 1 107 ? 0.568 -10.342 0.280 1.00 98.06 107 PHE A CA 1
ATOM 836 C C . PHE A 1 107 ? 0.017 -11.712 0.696 1.00 98.06 107 PHE A C 1
ATOM 838 O O . PHE A 1 107 ? -0.116 -11.971 1.891 1.00 98.06 107 PHE A O 1
ATOM 845 N N . PHE A 1 108 ? -0.243 -12.618 -0.251 1.00 98.06 108 PHE A N 1
ATOM 846 C CA . PHE A 1 108 ? -0.669 -13.981 0.079 1.00 98.06 108 PHE A CA 1
ATOM 847 C C . PHE A 1 108 ? 0.404 -14.770 0.827 1.00 98.06 108 PHE A C 1
ATOM 849 O O . PHE A 1 108 ? 0.071 -15.512 1.750 1.00 98.06 108 PHE A O 1
ATOM 856 N N . LEU A 1 109 ? 1.680 -14.579 0.488 1.00 97.38 109 LEU A N 1
ATOM 857 C CA . LEU A 1 109 ? 2.784 -15.165 1.242 1.00 97.38 109 LEU A CA 1
ATOM 858 C C . LEU A 1 109 ? 2.786 -14.661 2.691 1.00 97.38 109 LEU A C 1
ATOM 860 O O . LEU A 1 109 ? 2.838 -15.466 3.619 1.00 97.38 109 LEU A O 1
ATOM 864 N N . LEU A 1 110 ? 2.658 -13.347 2.902 1.00 96.88 110 LEU A N 1
ATOM 865 C CA . LEU A 1 110 ? 2.539 -12.775 4.244 1.00 96.88 110 LEU A CA 1
ATOM 866 C C . LEU A 1 110 ? 1.331 -13.361 4.989 1.00 96.88 110 LEU A C 1
ATOM 868 O O . LEU A 1 110 ? 1.464 -13.818 6.123 1.00 96.88 110 LEU A O 1
ATOM 872 N N . LEU A 1 111 ? 0.164 -13.401 4.344 1.00 95.69 111 LEU A N 1
ATOM 873 C CA . LEU A 1 111 ? -1.055 -13.957 4.924 1.00 95.69 111 LEU A CA 1
ATOM 874 C C . LEU A 1 111 ? -0.879 -15.431 5.321 1.00 95.69 111 LEU A C 1
ATOM 876 O O . LEU A 1 111 ? -1.309 -15.820 6.403 1.00 95.69 111 LEU A O 1
ATOM 880 N N . ALA A 1 112 ? -0.213 -16.242 4.500 1.00 95.88 112 ALA A N 1
ATOM 881 C CA . ALA A 1 112 ? 0.067 -17.640 4.815 1.00 95.88 112 ALA A CA 1
ATOM 882 C C . ALA A 1 112 ? 1.005 -17.789 6.027 1.00 95.88 112 ALA A C 1
ATOM 884 O O . ALA A 1 112 ? 0.793 -18.661 6.869 1.00 95.88 112 ALA A O 1
ATOM 885 N N . LEU A 1 113 ? 2.017 -16.922 6.141 1.00 95.56 113 LEU A N 1
ATOM 886 C CA . LEU A 1 113 ? 3.012 -16.977 7.215 1.00 95.56 113 LEU A CA 1
ATOM 887 C C . LEU A 1 113 ? 2.464 -16.508 8.568 1.00 95.56 113 LEU A C 1
ATOM 889 O O . LEU A 1 113 ? 2.827 -17.064 9.608 1.00 95.56 113 LEU A O 1
ATOM 893 N N . VAL A 1 114 ? 1.618 -15.473 8.578 1.00 93.62 114 VAL A N 1
ATOM 894 C CA . VAL A 1 114 ? 1.217 -14.795 9.823 1.00 93.62 114 VAL A CA 1
ATOM 895 C C . VAL A 1 114 ? -0.289 -14.664 10.043 1.00 93.62 114 VAL A C 1
ATOM 897 O O . VAL A 1 114 ? -0.694 -14.239 11.124 1.00 93.62 114 VAL A O 1
ATOM 900 N N . GLY A 1 115 ? -1.128 -15.078 9.090 1.00 90.56 115 GLY A N 1
ATOM 901 C CA . GLY A 1 115 ? -2.586 -14.895 9.123 1.00 90.56 115 GLY A CA 1
ATOM 902 C C . GLY A 1 115 ? -3.263 -15.450 10.371 1.00 90.56 115 GLY A C 1
ATOM 903 O O . GLY A 1 115 ? -4.133 -14.817 10.947 1.00 90.56 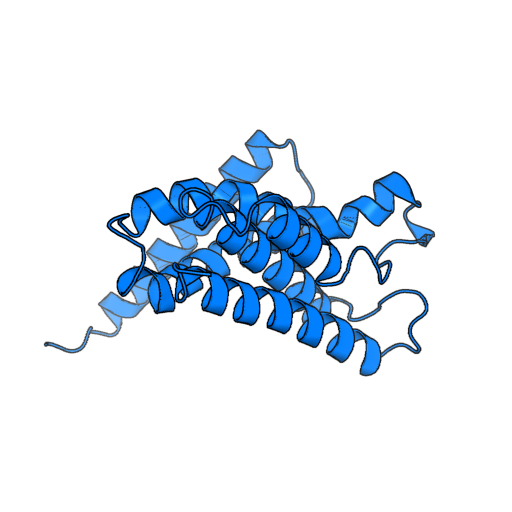115 GLY A O 1
ATOM 904 N N . ARG A 1 116 ? -2.809 -16.587 10.898 1.00 89.50 116 ARG A N 1
ATOM 905 C CA . ARG A 1 116 ? -3.442 -17.200 12.083 1.00 89.50 116 ARG A CA 1
ATOM 906 C C . ARG A 1 116 ? -3.220 -16.425 13.391 1.00 89.50 116 ARG A C 1
ATOM 908 O O . ARG A 1 116 ? -3.743 -16.806 14.433 1.00 89.50 116 ARG A O 1
ATOM 915 N N . ARG A 1 117 ? -2.401 -15.367 13.388 1.00 89.56 117 ARG A N 1
ATOM 916 C CA . ARG A 1 117 ? -2.010 -14.625 14.595 1.00 89.56 117 ARG A CA 1
ATOM 917 C C . ARG A 1 117 ? -2.775 -13.307 14.666 1.00 89.56 117 ARG A C 1
ATOM 919 O O . ARG A 1 117 ? -2.379 -12.318 14.058 1.00 89.56 117 ARG A O 1
ATOM 926 N N . ALA A 1 118 ? -3.832 -13.266 15.478 1.00 85.88 118 ALA A N 1
ATOM 927 C CA . ALA A 1 118 ? -4.711 -12.098 15.615 1.00 85.88 118 ALA A CA 1
ATOM 928 C C . ALA A 1 118 ? -3.975 -10.776 15.922 1.00 85.88 118 ALA A C 1
ATOM 930 O O . ALA A 1 118 ? -4.359 -9.721 15.423 1.00 85.88 118 ALA A O 1
ATOM 931 N N . TRP A 1 119 ? -2.893 -10.826 16.703 1.00 87.31 119 TRP A N 1
ATOM 932 C CA . TRP A 1 119 ? -2.091 -9.647 17.049 1.00 87.31 119 TRP A CA 1
ATOM 933 C C . TRP A 1 119 ? -1.256 -9.097 15.875 1.00 87.31 119 TRP A C 1
ATOM 935 O O . TRP A 1 119 ? -0.831 -7.947 15.921 1.00 87.31 119 TRP A O 1
ATOM 945 N N . LEU A 1 120 ? -1.069 -9.875 14.800 1.00 91.88 120 LEU A N 1
ATOM 946 C CA . LEU A 1 120 ? -0.386 -9.466 13.563 1.00 91.88 120 LEU A CA 1
ATOM 947 C C . LEU A 1 120 ? -1.338 -8.911 12.496 1.00 91.88 120 LEU A C 1
ATOM 949 O O . LEU A 1 120 ? -0.924 -8.595 11.384 1.00 91.88 120 LEU A O 1
ATOM 953 N N . ARG A 1 121 ? -2.615 -8.718 12.821 1.00 90.88 121 ARG A N 1
ATOM 954 C CA . ARG A 1 121 ? -3.582 -8.087 11.915 1.00 90.88 121 ARG A CA 1
ATOM 955 C C . ARG A 1 121 ? -3.160 -6.711 11.384 1.00 90.88 121 ARG A C 1
ATOM 957 O O . ARG A 1 121 ? -3.331 -6.496 10.184 1.00 90.88 121 ARG A O 1
ATOM 964 N N . PRO A 1 122 ? -2.578 -5.799 12.193 1.00 93.44 122 PRO A N 1
ATOM 965 C CA . PRO A 1 122 ? -2.071 -4.530 11.671 1.00 93.44 122 PRO A CA 1
ATOM 966 C C . PRO A 1 122 ? -0.972 -4.715 10.616 1.00 93.44 122 PRO A C 1
ATOM 968 O O . PRO A 1 122 ? -0.928 -3.952 9.657 1.00 93.44 122 PRO A O 1
ATOM 971 N N . LEU A 1 123 ? -0.133 -5.752 10.746 1.00 95.19 123 LEU A N 1
ATOM 972 C CA . LEU A 1 123 ? 0.917 -6.085 9.776 1.00 95.19 123 LEU A CA 1
ATOM 973 C C . LEU A 1 123 ? 0.315 -6.469 8.421 1.00 95.19 123 LEU A C 1
ATOM 975 O O . LEU A 1 123 ? 0.694 -5.904 7.399 1.00 95.19 123 LEU A O 1
ATOM 979 N N . ILE A 1 124 ? -0.658 -7.380 8.426 1.00 95.38 124 ILE A N 1
ATOM 980 C CA . ILE A 1 124 ? -1.335 -7.852 7.210 1.00 95.38 124 ILE A CA 1
ATOM 981 C C . ILE A 1 124 ? -2.102 -6.707 6.545 1.00 95.38 124 ILE A C 1
ATOM 983 O O . ILE A 1 124 ? -1.959 -6.481 5.346 1.00 95.38 124 ILE A O 1
ATOM 987 N N . ALA A 1 125 ? -2.889 -5.961 7.324 1.00 95.25 125 ALA A N 1
ATOM 988 C CA . ALA A 1 125 ? -3.684 -4.852 6.811 1.00 95.25 125 ALA A CA 1
ATOM 989 C C . ALA A 1 125 ? -2.808 -3.721 6.268 1.00 95.25 125 ALA A C 1
ATOM 991 O O . ALA A 1 125 ? -3.042 -3.250 5.160 1.00 95.25 125 ALA A O 1
ATOM 992 N N . GLY A 1 126 ? -1.783 -3.319 7.024 1.00 97.12 126 GLY A N 1
ATOM 993 C CA . GLY A 1 126 ? -0.840 -2.292 6.605 1.00 97.12 126 GLY A CA 1
ATOM 994 C C . GLY A 1 126 ? -0.152 -2.678 5.304 1.00 97.12 126 GLY A C 1
ATOM 995 O O . GLY A 1 126 ? -0.266 -1.946 4.326 1.00 97.12 126 GLY A O 1
ATOM 996 N N . TYR A 1 127 ? 0.478 -3.855 5.253 1.00 98.44 127 TYR A N 1
ATOM 997 C CA . TYR A 1 127 ? 1.161 -4.325 4.047 1.00 98.44 127 TYR A CA 1
ATOM 998 C C . TYR A 1 127 ? 0.220 -4.436 2.844 1.00 98.44 127 TYR A C 1
ATOM 1000 O O . TYR A 1 127 ? 0.554 -3.948 1.767 1.00 98.44 127 TYR A O 1
ATOM 1008 N N . GLY A 1 128 ? -0.974 -5.010 3.027 1.00 98.25 128 GLY A N 1
ATOM 1009 C CA . GLY A 1 128 ? -1.973 -5.126 1.964 1.00 98.25 128 GLY A CA 1
ATOM 1010 C C . GLY A 1 128 ? -2.435 -3.772 1.423 1.00 98.25 128 GLY A C 1
ATOM 1011 O O . GLY A 1 128 ? -2.543 -3.612 0.210 1.00 98.25 128 GLY A O 1
ATOM 1012 N N . VAL A 1 129 ? -2.654 -2.782 2.296 1.00 98.31 129 VAL A N 1
ATOM 1013 C CA . VAL A 1 129 ? -2.997 -1.411 1.884 1.00 98.31 129 VAL A CA 1
ATOM 1014 C C . VAL A 1 129 ? -1.841 -0.749 1.139 1.00 98.31 129 VAL A C 1
ATOM 1016 O O . VAL A 1 129 ? -2.064 -0.160 0.084 1.00 98.31 129 VAL A O 1
ATOM 1019 N N . GLY A 1 130 ? -0.614 -0.865 1.649 1.00 98.44 130 GLY A N 1
ATOM 1020 C CA . GLY A 1 130 ? 0.565 -0.294 1.005 1.00 98.44 130 GLY A CA 1
ATOM 1021 C C . GLY A 1 130 ? 0.819 -0.884 -0.378 1.00 98.44 130 GLY A C 1
ATOM 1022 O O . GLY A 1 130 ? 0.982 -0.140 -1.343 1.00 98.44 130 GLY A O 1
ATOM 1023 N N . LEU A 1 131 ? 0.760 -2.210 -0.499 1.00 98.62 131 LEU A N 1
ATOM 1024 C CA . LEU A 1 131 ? 0.910 -2.894 -1.780 1.00 98.62 131 LEU A CA 1
ATOM 1025 C C . LEU A 1 131 ? -0.201 -2.491 -2.754 1.00 98.62 131 LEU A C 1
ATOM 1027 O O . LEU A 1 131 ? 0.084 -2.122 -3.887 1.00 98.62 131 LEU A O 1
ATOM 1031 N N . ALA A 1 132 ? -1.459 -2.471 -2.304 1.00 98.56 132 ALA A N 1
ATOM 1032 C CA . ALA A 1 132 ? -2.573 -2.021 -3.134 1.00 98.56 132 ALA A CA 1
ATOM 1033 C C . ALA A 1 132 ? -2.399 -0.575 -3.616 1.00 98.56 132 ALA A C 1
ATOM 1035 O O . ALA A 1 132 ? -2.635 -0.301 -4.789 1.00 98.56 132 ALA A O 1
ATOM 1036 N N . SER A 1 133 ? -1.950 0.333 -2.742 1.00 98.38 133 SER A N 1
ATOM 1037 C CA . SER A 1 133 ? -1.707 1.727 -3.121 1.00 98.38 133 SER A CA 1
ATOM 1038 C C . SER A 1 133 ? -0.615 1.867 -4.179 1.00 98.38 133 SER A C 1
ATOM 1040 O O . SER A 1 133 ? -0.767 2.688 -5.077 1.00 98.38 133 SER A O 1
ATOM 1042 N N . HIS A 1 134 ? 0.438 1.044 -4.118 1.00 97.94 134 HIS A N 1
ATOM 1043 C CA . HIS A 1 134 ? 1.497 1.054 -5.121 1.00 97.94 134 HIS A CA 1
ATOM 1044 C C . HIS A 1 134 ? 0.958 0.590 -6.473 1.00 97.94 134 HIS A C 1
ATOM 1046 O O . HIS A 1 134 ? 1.038 1.321 -7.453 1.00 97.94 134 HIS A O 1
ATOM 1052 N N . LEU A 1 135 ? 0.307 -0.577 -6.502 1.00 98.12 135 LEU A N 1
ATOM 1053 C CA . LEU A 1 135 ? -0.248 -1.134 -7.737 1.00 98.12 135 LEU A CA 1
ATOM 1054 C C . LEU A 1 135 ? -1.274 -0.192 -8.379 1.00 98.12 135 LEU A C 1
ATOM 1056 O O . LEU A 1 135 ? -1.313 -0.049 -9.595 1.00 98.12 135 LEU A O 1
ATOM 1060 N N . TRP A 1 136 ? -2.116 0.463 -7.580 1.00 97.81 136 TRP A N 1
ATOM 1061 C CA . TRP A 1 136 ? -3.098 1.418 -8.095 1.00 97.81 136 TRP A CA 1
ATOM 1062 C C . TRP A 1 136 ? -2.483 2.736 -8.549 1.00 97.81 136 TRP A C 1
ATOM 1064 O O . TRP A 1 136 ? -2.997 3.332 -9.494 1.00 97.81 136 TRP A O 1
ATOM 1074 N N . TRP A 1 137 ? -1.396 3.187 -7.923 1.00 97.12 137 TRP A N 1
ATOM 1075 C CA . TRP A 1 137 ? -0.651 4.328 -8.439 1.00 97.12 137 TRP A CA 1
ATOM 1076 C C . TRP A 1 137 ? -0.050 4.006 -9.813 1.00 97.12 137 TRP A C 1
ATOM 1078 O O . TRP A 1 137 ? -0.238 4.776 -10.755 1.00 97.12 137 TRP A O 1
ATOM 1088 N N . ASP A 1 138 ? 0.528 2.814 -9.977 1.00 95.62 138 ASP A N 1
ATOM 1089 C CA . ASP A 1 138 ? 1.062 2.360 -11.264 1.00 95.62 138 ASP A CA 1
ATOM 1090 C C . ASP A 1 138 ? 0.002 2.262 -12.365 1.00 95.62 138 ASP A C 1
ATOM 1092 O O . ASP A 1 138 ? 0.320 2.498 -13.531 1.00 95.62 138 ASP A O 1
ATOM 1096 N N . VAL A 1 139 ? -1.262 1.962 -12.033 1.00 96.19 139 VAL A N 1
ATOM 1097 C CA . VAL A 1 139 ? -2.373 2.007 -13.005 1.00 96.19 139 VAL A CA 1
ATOM 1098 C C . VAL A 1 139 ? -2.519 3.400 -13.616 1.00 96.19 139 VAL A C 1
ATOM 1100 O O . VAL A 1 139 ? -2.873 3.508 -14.792 1.00 96.19 139 VAL A O 1
ATOM 1103 N N . LEU A 1 140 ? -2.311 4.454 -12.825 1.00 92.56 140 LEU A N 1
ATOM 1104 C CA . LEU A 1 140 ? -2.485 5.840 -13.254 1.00 92.56 140 LEU A CA 1
ATOM 1105 C C . LEU A 1 140 ? -1.256 6.365 -13.990 1.00 92.56 140 LEU A C 1
ATOM 1107 O O . LEU A 1 140 ? -1.415 7.034 -15.008 1.00 92.56 140 LEU A O 1
ATOM 1111 N N . ASP A 1 141 ? -0.071 6.049 -13.477 1.00 86.75 141 ASP A N 1
ATOM 1112 C CA . ASP A 1 141 ? 1.187 6.646 -13.915 1.00 86.75 141 ASP A CA 1
ATOM 1113 C C . ASP A 1 141 ? 1.683 6.029 -15.233 1.00 86.75 141 ASP A C 1
ATOM 1115 O O . ASP A 1 141 ? 1.800 6.716 -16.248 1.00 86.75 141 ASP A O 1
ATOM 1119 N N . TYR A 1 142 ? 1.857 4.702 -15.274 1.00 81.62 142 TYR A N 1
ATOM 1120 C CA . TYR A 1 142 ? 2.448 4.028 -16.437 1.00 81.62 142 TYR A CA 1
ATOM 1121 C C . TYR A 1 142 ? 1.576 2.918 -17.024 1.00 81.62 142 TYR A C 1
ATOM 1123 O O . TYR A 1 142 ? 1.419 2.841 -18.242 1.00 81.62 142 TYR A O 1
ATOM 1131 N N . GLY A 1 143 ? 0.993 2.066 -16.176 1.00 82.12 143 GLY A N 1
ATOM 11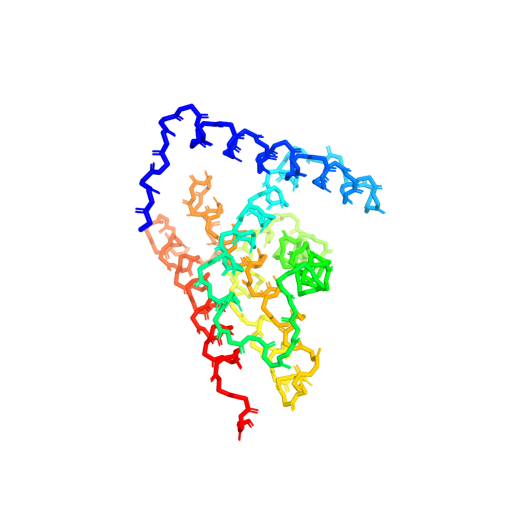32 C CA . GLY A 1 143 ? 0.152 0.942 -16.585 1.00 82.12 143 GLY A CA 1
ATOM 1133 C C . GLY A 1 143 ? 0.839 -0.026 -17.552 1.00 82.12 143 GLY A C 1
ATOM 1134 O O . GLY A 1 143 ? 0.183 -0.472 -18.487 1.00 82.12 143 GLY A O 1
ATOM 1135 N N . ASP A 1 144 ? 2.134 -0.296 -17.356 1.00 92.00 144 ASP A N 1
ATOM 1136 C CA . ASP A 1 144 ? 2.960 -1.174 -18.204 1.00 92.00 144 ASP A CA 1
ATOM 1137 C C . ASP A 1 144 ? 3.642 -2.240 -17.339 1.00 92.00 144 ASP A C 1
ATOM 1139 O O . ASP A 1 144 ? 4.608 -1.956 -16.634 1.00 92.00 144 ASP A O 1
ATOM 1143 N N . VAL A 1 145 ? 3.109 -3.457 -17.356 1.00 94.44 145 VAL A N 1
ATOM 1144 C CA . VAL A 1 145 ? 3.627 -4.616 -16.629 1.00 94.44 145 VAL A CA 1
ATOM 1145 C C . VAL A 1 145 ? 4.380 -5.492 -17.616 1.00 94.44 145 VAL A C 1
ATOM 1147 O O . VAL A 1 145 ? 3.855 -5.923 -18.643 1.00 94.44 145 VAL A O 1
ATOM 1150 N N . ARG A 1 146 ? 5.629 -5.820 -17.288 1.00 93.19 146 ARG A N 1
ATOM 1151 C CA . ARG A 1 146 ? 6.497 -6.563 -18.201 1.00 93.19 146 ARG A CA 1
ATOM 1152 C C . ARG A 1 146 ? 5.914 -7.925 -18.552 1.00 93.19 146 ARG A C 1
ATOM 1154 O O . ARG A 1 146 ? 5.418 -8.650 -17.696 1.00 93.19 146 ARG A O 1
ATOM 1161 N N . TRP A 1 147 ? 6.051 -8.276 -19.830 1.00 92.56 147 TRP A N 1
ATOM 1162 C CA . TRP A 1 147 ? 5.606 -9.545 -20.420 1.00 92.56 147 TRP A CA 1
ATOM 1163 C C . TRP A 1 147 ? 4.094 -9.767 -20.436 1.00 92.56 147 TRP A C 1
ATOM 1165 O O . TRP A 1 147 ? 3.648 -10.840 -20.846 1.00 92.56 147 TRP A O 1
ATOM 1175 N N . LEU A 1 148 ? 3.306 -8.762 -20.054 1.00 93.00 148 LEU A N 1
ATOM 1176 C CA . LEU A 1 148 ? 1.909 -8.695 -20.445 1.00 93.00 148 LEU A CA 1
ATOM 1177 C C . LEU A 1 148 ? 1.778 -8.035 -21.828 1.00 93.00 148 LEU A C 1
ATOM 1179 O O . LEU A 1 148 ? 2.721 -7.402 -22.310 1.00 93.00 148 LEU A O 1
ATOM 1183 N N . PRO A 1 149 ? 0.632 -8.206 -22.512 1.00 92.69 149 PRO A N 1
ATOM 1184 C CA . PRO A 1 149 ? 0.429 -7.635 -23.842 1.00 92.69 149 PRO A CA 1
ATOM 1185 C C . PRO A 1 149 ? 0.347 -6.099 -23.881 1.00 92.69 149 PRO A C 1
ATOM 1187 O O . PRO A 1 149 ? 0.277 -5.541 -24.976 1.00 92.69 149 PRO A O 1
ATOM 1190 N N . GLY A 1 150 ? 0.342 -5.415 -22.731 1.00 92.56 150 GLY A N 1
ATOM 1191 C CA . GLY A 1 150 ? 0.314 -3.962 -22.642 1.00 92.56 150 GLY A CA 1
ATOM 1192 C C . GLY A 1 150 ? -1.087 -3.366 -22.470 1.00 92.56 150 GLY A C 1
ATOM 1193 O O . GLY A 1 150 ? -2.130 -4.005 -22.660 1.00 92.56 150 GLY A O 1
ATOM 1194 N N . GLY A 1 151 ? -1.113 -2.068 -22.161 1.00 92.69 151 GLY A N 1
ATOM 1195 C CA . GLY A 1 151 ? -2.308 -1.229 -22.237 1.00 92.69 151 GLY A CA 1
ATOM 1196 C C . GLY A 1 151 ? -3.360 -1.557 -21.178 1.00 92.69 151 GLY A C 1
ATOM 1197 O O . GLY A 1 151 ? -3.135 -1.399 -19.979 1.00 92.69 151 GLY A O 1
ATOM 1198 N N . LEU A 1 152 ? -4.563 -1.947 -21.614 1.00 95.19 152 LEU A N 1
ATOM 1199 C CA . LEU A 1 152 ? -5.674 -2.204 -20.692 1.00 95.19 152 LEU A CA 1
ATOM 1200 C C . LEU A 1 152 ? -5.429 -3.442 -19.818 1.00 95.19 152 LEU A C 1
ATOM 1202 O O . LEU A 1 152 ? -5.827 -3.441 -18.655 1.00 95.19 152 LEU A O 1
ATOM 1206 N N . LEU A 1 153 ? -4.784 -4.484 -20.352 1.00 96.06 153 LEU A N 1
ATOM 1207 C CA . LEU A 1 153 ? -4.572 -5.735 -19.617 1.00 96.06 153 LEU A CA 1
ATOM 1208 C C . LEU A 1 153 ? -3.656 -5.536 -18.409 1.00 96.06 153 LEU A C 1
ATOM 1210 O O . LEU A 1 153 ? -3.936 -6.061 -17.336 1.00 96.06 153 LEU A O 1
ATOM 1214 N N . ASP A 1 154 ? -2.634 -4.708 -18.555 1.00 96.88 154 ASP A N 1
ATOM 1215 C CA . ASP A 1 154 ? -1.680 -4.371 -17.503 1.00 96.88 154 ASP A CA 1
ATOM 1216 C C . ASP A 1 154 ? -2.353 -3.569 -16.389 1.00 96.88 154 ASP A C 1
ATOM 1218 O O . ASP A 1 154 ? -2.213 -3.871 -15.204 1.00 96.88 154 ASP A O 1
ATOM 1222 N N . ARG A 1 155 ? -3.183 -2.590 -16.767 1.00 96.94 155 ARG A N 1
ATOM 1223 C CA . ARG A 1 155 ? -3.989 -1.813 -15.817 1.00 96.94 155 ARG A CA 1
ATOM 1224 C C . ARG A 1 155 ? -4.982 -2.696 -15.068 1.00 96.94 155 ARG A C 1
ATOM 1226 O O . ARG A 1 155 ? -5.128 -2.546 -13.859 1.00 96.94 155 ARG A O 1
ATOM 1233 N N . LEU A 1 156 ? -5.642 -3.628 -15.757 1.00 97.25 156 LEU A N 1
ATOM 1234 C CA . LEU A 1 156 ? -6.544 -4.594 -15.125 1.00 97.25 156 LEU A CA 1
ATOM 1235 C C . LEU A 1 156 ? -5.788 -5.554 -14.201 1.00 97.25 156 LEU A C 1
ATOM 1237 O O . LEU A 1 156 ? -6.280 -5.847 -13.112 1.00 97.25 156 LEU A O 1
ATOM 1241 N N . TRP A 1 157 ? -4.592 -6.000 -14.593 1.00 97.94 157 TRP A N 1
ATOM 1242 C CA . TRP A 1 157 ? -3.721 -6.825 -13.759 1.00 97.94 157 TRP A CA 1
ATOM 1243 C C . TRP A 1 157 ? -3.375 -6.110 -12.451 1.00 97.94 157 TRP A C 1
ATOM 1245 O O . TRP A 1 157 ? -3.626 -6.645 -11.369 1.00 97.94 157 TRP A O 1
ATOM 1255 N N . LEU A 1 158 ? -2.859 -4.884 -12.534 1.00 98.19 158 LEU A N 1
ATOM 1256 C CA . LEU A 1 158 ? -2.485 -4.078 -11.372 1.00 98.19 158 LEU A CA 1
ATOM 1257 C C . LEU A 1 158 ? -3.701 -3.747 -10.494 1.00 98.19 158 LEU A C 1
ATOM 1259 O O . LEU A 1 158 ? -3.679 -3.981 -9.283 1.00 98.19 158 LEU A O 1
ATOM 1263 N N . ALA A 1 159 ? -4.792 -3.269 -11.101 1.00 97.94 159 ALA A N 1
ATOM 1264 C CA . ALA A 1 159 ? -6.019 -2.923 -10.390 1.00 97.94 159 ALA A CA 1
ATOM 1265 C C . ALA A 1 159 ? -6.615 -4.135 -9.663 1.00 97.94 159 ALA A C 1
ATOM 1267 O O . ALA A 1 159 ? -6.965 -4.033 -8.484 1.00 97.94 159 ALA A O 1
ATOM 1268 N N . GLY A 1 160 ? -6.683 -5.283 -10.345 1.00 98.25 160 GLY A N 1
ATOM 1269 C CA . GLY A 1 160 ? -7.193 -6.538 -9.802 1.00 98.25 160 GLY A CA 1
ATOM 1270 C C . GLY A 1 160 ? -6.352 -7.052 -8.637 1.00 98.25 160 GLY A C 1
ATOM 1271 O O . GLY A 1 160 ? -6.899 -7.372 -7.584 1.00 98.25 160 GLY A O 1
ATOM 1272 N N . ASN A 1 161 ? -5.024 -7.058 -8.769 1.00 98.56 161 ASN A N 1
ATOM 1273 C CA . ASN A 1 161 ? -4.130 -7.474 -7.686 1.00 98.56 161 ASN A CA 1
ATOM 1274 C C . ASN A 1 161 ? -4.204 -6.528 -6.473 1.00 98.56 161 ASN A C 1
ATOM 1276 O O . ASN A 1 161 ? -4.269 -6.992 -5.331 1.00 98.56 161 ASN A O 1
ATOM 1280 N N . GLY A 1 162 ? -4.273 -5.211 -6.697 1.00 98.38 162 GLY A N 1
ATOM 1281 C CA . GLY A 1 162 ? -4.484 -4.242 -5.617 1.00 98.38 162 GLY A CA 1
ATOM 1282 C C . GLY A 1 162 ? -5.831 -4.440 -4.911 1.00 98.38 162 GLY A C 1
ATOM 1283 O O . GLY A 1 162 ? -5.898 -4.461 -3.680 1.00 98.38 162 GLY A O 1
ATOM 1284 N N . TRP A 1 163 ? -6.898 -4.694 -5.675 1.00 98.12 163 TRP A N 1
ATOM 1285 C CA . TRP A 1 163 ? -8.222 -5.008 -5.134 1.00 98.12 163 TRP A CA 1
ATOM 1286 C C . TRP A 1 163 ? -8.211 -6.276 -4.271 1.00 98.12 163 TRP A C 1
ATOM 1288 O O . TRP A 1 163 ? -8.737 -6.270 -3.156 1.00 98.12 163 TRP A O 1
ATOM 1298 N N . VAL A 1 164 ? -7.555 -7.343 -4.739 1.00 98.19 164 VAL A N 1
ATOM 1299 C CA . VAL A 1 164 ? -7.405 -8.605 -3.997 1.00 98.19 164 VAL A CA 1
ATOM 1300 C C . VAL A 1 164 ? -6.716 -8.387 -2.649 1.00 98.19 164 VAL A C 1
ATOM 1302 O O . VAL A 1 164 ? -7.185 -8.930 -1.644 1.00 98.19 164 VAL A O 1
ATOM 1305 N N . CYS A 1 165 ? -5.661 -7.566 -2.593 1.00 97.62 165 CYS A N 1
ATOM 1306 C CA . CYS A 1 165 ? -4.967 -7.243 -1.342 1.00 97.62 165 CYS A CA 1
ATOM 1307 C C . CYS A 1 165 ? -5.913 -6.590 -0.322 1.00 97.62 165 CYS A C 1
ATOM 1309 O O . CYS A 1 165 ? -5.970 -7.008 0.837 1.00 97.62 165 CYS A O 1
ATOM 1311 N N . LEU A 1 166 ? -6.703 -5.601 -0.752 1.00 95.75 166 LEU A N 1
ATOM 1312 C CA . LEU A 1 166 ? -7.628 -4.888 0.132 1.00 95.75 166 LEU A CA 1
ATOM 1313 C C . LEU A 1 166 ? -8.779 -5.753 0.617 1.00 95.75 166 LEU A C 1
ATOM 1315 O O . LEU A 1 166 ? -9.076 -5.762 1.811 1.00 95.75 166 LEU A O 1
ATOM 1319 N N . VAL A 1 167 ? -9.432 -6.461 -0.303 1.00 94.81 167 VAL A N 1
ATOM 1320 C CA . VAL A 1 167 ? -10.604 -7.279 0.010 1.00 94.81 167 VAL A CA 1
ATOM 1321 C C . VAL A 1 167 ? -10.211 -8.422 0.931 1.00 94.81 167 VAL A C 1
ATOM 1323 O O . VAL A 1 167 ? -10.851 -8.633 1.960 1.00 94.81 167 VAL A O 1
ATOM 1326 N N . THR A 1 168 ? -9.116 -9.114 0.625 1.00 93.56 168 THR A N 1
ATOM 1327 C CA . THR A 1 168 ? -8.636 -10.220 1.457 1.00 93.56 168 THR A CA 1
ATOM 1328 C C . THR A 1 168 ? -8.152 -9.719 2.815 1.00 93.56 168 THR A C 1
ATOM 1330 O O . THR A 1 168 ? -8.510 -10.300 3.838 1.00 93.56 168 THR A O 1
ATOM 1333 N N . GLY A 1 169 ? -7.406 -8.607 2.856 1.00 92.19 169 GLY A N 1
ATOM 1334 C CA . GLY A 1 169 ? -7.000 -7.970 4.110 1.00 92.19 169 GLY A CA 1
ATOM 1335 C C . GLY A 1 169 ? -8.204 -7.576 4.968 1.00 92.19 169 GLY A C 1
ATOM 1336 O O . GLY A 1 169 ? -8.232 -7.862 6.161 1.00 92.19 169 GLY A O 1
ATOM 1337 N N . H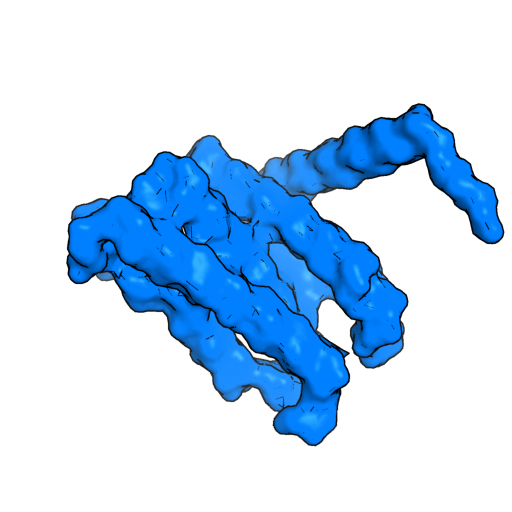IS A 1 170 ? -9.243 -7.009 4.352 1.00 90.94 170 HIS A N 1
ATOM 1338 C CA . HIS A 1 170 ? -10.494 -6.661 5.023 1.00 90.94 170 HIS A CA 1
ATOM 1339 C C . HIS A 1 170 ? -11.229 -7.883 5.577 1.00 90.94 170 HIS A C 1
ATOM 1341 O O . HIS A 1 170 ? -11.587 -7.901 6.755 1.00 90.94 170 HIS A O 1
ATOM 1347 N N . PHE A 1 171 ? -11.409 -8.930 4.770 1.00 90.12 171 PHE A N 1
ATOM 1348 C CA . PHE A 1 171 ? -12.017 -10.172 5.244 1.00 90.12 171 PHE A CA 1
ATOM 1349 C C . PHE A 1 171 ? -11.230 -10.782 6.400 1.00 90.12 171 PHE A C 1
ATOM 1351 O O . PHE A 1 171 ? -11.838 -11.246 7.363 1.00 90.12 171 PHE A O 1
ATOM 1358 N N . HIS A 1 172 ? -9.902 -10.746 6.334 1.00 87.31 172 HIS A N 1
ATOM 1359 C CA . HIS A 1 172 ? -9.049 -11.277 7.384 1.00 87.31 172 HIS A CA 1
ATOM 1360 C C . HIS A 1 172 ? -9.159 -10.485 8.698 1.00 87.31 172 HIS A C 1
ATOM 1362 O O . HIS A 1 172 ? -9.182 -11.074 9.778 1.00 87.31 172 HIS A O 1
ATOM 1368 N N . LEU A 1 173 ? -9.296 -9.157 8.627 1.00 85.62 173 LEU A N 1
ATOM 1369 C CA . LEU A 1 173 ? -9.546 -8.333 9.813 1.00 85.62 173 LEU A CA 1
ATOM 1370 C C . LEU A 1 173 ? -10.886 -8.650 10.488 1.00 85.62 173 LEU A C 1
ATOM 1372 O O . LEU A 1 173 ? -10.958 -8.619 11.717 1.00 85.62 173 LEU A O 1
ATOM 1376 N N . ASN A 1 174 ? -11.916 -8.969 9.699 1.00 82.25 174 ASN A N 1
ATOM 1377 C CA . ASN A 1 174 ? -13.287 -9.128 10.192 1.00 82.25 174 ASN A CA 1
ATOM 1378 C C . ASN A 1 174 ? -13.673 -10.572 10.543 1.00 82.25 174 ASN A C 1
ATOM 1380 O O . ASN A 1 174 ? -14.724 -10.781 11.140 1.00 82.25 174 ASN A O 1
ATOM 1384 N N . ASN A 1 175 ? -12.859 -11.568 10.181 1.00 80.44 175 ASN A N 1
ATOM 1385 C CA . ASN A 1 175 ? -13.128 -12.983 10.461 1.00 80.44 175 ASN A CA 1
ATOM 1386 C C . ASN A 1 175 ? -12.032 -13.562 11.362 1.00 80.44 175 ASN A C 1
ATOM 1388 O O . ASN A 1 175 ? -11.173 -14.306 10.891 1.00 80.44 175 ASN A O 1
ATOM 1392 N N . PRO A 1 176 ? -12.032 -13.199 12.657 1.00 63.38 176 PRO A N 1
ATOM 1393 C CA . PRO A 1 176 ? -10.931 -13.483 13.562 1.00 63.38 176 PRO A CA 1
ATOM 1394 C C . PRO A 1 176 ? -10.754 -14.957 13.946 1.00 63.38 176 PRO A C 1
ATOM 1396 O O . PRO A 1 176 ? -9.712 -15.285 14.508 1.00 63.38 176 PRO A O 1
ATOM 1399 N N . GLU A 1 177 ? -11.759 -15.797 13.691 1.00 63.41 177 GLU A N 1
ATOM 1400 C CA . GLU A 1 177 ? -11.848 -17.181 14.183 1.00 63.41 177 GLU A CA 1
ATOM 1401 C C . GLU A 1 177 ? -11.442 -18.248 13.149 1.00 63.41 177 GLU A C 1
ATOM 1403 O O . GLU A 1 177 ? -11.698 -19.432 13.351 1.00 63.41 177 GLU A O 1
ATOM 1408 N N . ARG A 1 178 ? -10.816 -17.846 12.036 1.00 55.12 178 ARG A N 1
ATOM 1409 C CA . ARG A 1 178 ? -10.205 -18.751 11.047 1.00 55.12 178 ARG A CA 1
ATOM 1410 C C . ARG A 1 178 ? -8.686 -18.618 11.065 1.00 55.12 178 ARG A C 1
ATOM 1412 O O . ARG A 1 178 ? -8.008 -19.657 10.902 1.00 55.12 178 ARG A O 1
#

pLDDT: mean 91.26, std 8.54, range [54.81, 98.62]

Radius of gyration: 16.75 Å; chains: 1; bounding box: 44×44×45 Å

Secondary structure (DSSP, 8-state):
-PPPPHHHHHHHHHHHHHHHHHHHHHHHHHTT---HHHHHHHHHHHHHHHHHHHHTGGGTSTT--HHHHHHHHHHHHHHHHHGGGHHHHHH-GGG-S-TTTSSTHHHHHHHHHHTT-GGGHHHHHHHHHHHHHHHHHHHHHT---TTS--THHHHHHHHHHHHHHHHHHHHHHH-TT-

Foldseek 3Di:
DDDDDPVRVVVVVVVLLVVLLVVLVVVCVVVVHDDPLLSVLLSLLLSLLVVLLVPAVCPFLPPDDSVVLSVLLSVLLSCLSCQLQVCCVPVNPVQRQELCSLALNVLVVVCVVCLLPSVCLSNSQSNLSNNLSNLQVCLVPPLAHPPDPGDPVSSCRSNVRSVCSNVVSSVSSHCNPD

Sequence (178 aa):
MRRPTWKQIVLTLASVFAIALLLNWAILALFGQKSADRAVHSLMGILMLMGYIYLFVRRQAGGMGPLPFFALALIPCYLGTVFPDLDIALLSIRAHRHPLFHSSLSFFLLLALVGRRAWLRPLIAGYGVGLASHLWWDVLDYGDVRWLPGGLLDRLWLAGNGWVCLVTGHFHLNNPER